Protein AF-Q09HS8-F1 (afdb_monomer_lite)

Radius of gyration: 11.88 Å; chains: 1; bounding box: 28×28×32 Å

Structure (mmCIF, N/CA/C/O backbone):
data_AF-Q09HS8-F1
#
_entry.id   AF-Q09HS8-F1
#
loop_
_atom_site.group_PDB
_atom_site.id
_atom_site.type_symbol
_atom_site.label_atom_id
_atom_site.label_alt_id
_atom_site.label_comp_id
_atom_site.label_asym_id
_atom_site.label_entity_id
_atom_site.label_seq_id
_atom_site.pdbx_PDB_ins_code
_atom_site.Cartn_x
_atom_site.Cartn_y
_atom_site.Cartn_z
_atom_site.occupancy
_atom_site.B_iso_or_equiv
_atom_site.auth_seq_id
_atom_site.auth_comp_id
_atom_site.auth_asym_id
_atom_site.auth_atom_id
_atom_site.pdbx_PDB_model_num
ATOM 1 N N . ASN A 1 1 ? -9.140 6.715 6.812 1.00 73.00 1 ASN A N 1
ATOM 2 C CA . ASN A 1 1 ? -8.921 8.168 6.951 1.00 73.00 1 ASN A CA 1
ATOM 3 C C . ASN A 1 1 ? -7.817 8.602 6.001 1.00 73.00 1 ASN A C 1
ATOM 5 O O . ASN A 1 1 ? -6.647 8.674 6.380 1.00 73.00 1 ASN A O 1
ATOM 9 N N . ALA A 1 2 ? -8.213 8.879 4.766 1.00 85.88 2 ALA A N 1
ATOM 10 C CA . ALA A 1 2 ? -7.359 9.323 3.673 1.00 85.88 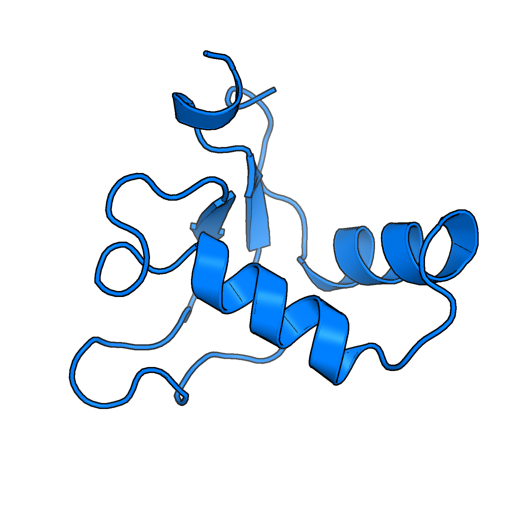2 ALA A CA 1
ATOM 11 C C . ALA A 1 2 ? -6.782 10.735 3.889 1.00 85.88 2 ALA A C 1
ATOM 13 O O . ALA A 1 2 ? -5.789 11.106 3.266 1.00 85.88 2 ALA A O 1
ATOM 14 N N . SER A 1 3 ? -7.358 11.523 4.806 1.00 92.31 3 SER A N 1
ATOM 15 C CA . SER A 1 3 ? -6.837 12.850 5.170 1.00 92.31 3 SER A CA 1
ATOM 16 C C . SER A 1 3 ? -5.633 12.804 6.120 1.00 92.31 3 SER A C 1
ATOM 18 O O . SER A 1 3 ? -4.943 13.808 6.299 1.00 92.31 3 SER A O 1
ATOM 20 N N . ALA A 1 4 ? -5.352 11.646 6.728 1.00 95.00 4 ALA A N 1
ATOM 21 C CA . ALA A 1 4 ? -4.252 11.508 7.670 1.00 95.00 4 ALA A CA 1
ATOM 22 C C . ALA A 1 4 ? -2.879 11.650 6.986 1.00 95.00 4 ALA A C 1
ATOM 24 O O . ALA A 1 4 ? -2.711 11.401 5.786 1.00 95.00 4 ALA A O 1
ATOM 25 N N . LYS A 1 5 ? -1.872 12.024 7.785 1.00 97.44 5 LYS A N 1
ATOM 26 C CA . LYS A 1 5 ? -0.467 11.976 7.362 1.00 97.44 5 LYS A CA 1
ATOM 27 C C . LYS A 1 5 ? -0.052 10.533 7.081 1.00 97.44 5 LYS A C 1
ATOM 29 O O . LYS A 1 5 ? -0.516 9.609 7.754 1.00 97.44 5 LYS A O 1
ATOM 34 N N . PHE A 1 6 ? 0.862 10.374 6.130 1.00 98.06 6 PHE A N 1
ATOM 35 C CA . PHE A 1 6 ? 1.508 9.098 5.864 1.00 98.06 6 PHE A CA 1
ATOM 36 C C . PHE A 1 6 ? 2.268 8.607 7.103 1.00 98.06 6 PHE A C 1
ATOM 38 O O . PHE A 1 6 ? 2.754 9.395 7.922 1.00 98.06 6 PHE A O 1
ATOM 45 N N . LYS A 1 7 ? 2.328 7.287 7.266 1.00 98.19 7 LYS A N 1
ATOM 46 C CA . LYS A 1 7 ? 3.108 6.618 8.313 1.00 98.19 7 LYS A CA 1
ATOM 47 C C . LYS A 1 7 ? 3.970 5.539 7.679 1.00 98.19 7 LYS A C 1
ATOM 49 O O . LYS A 1 7 ? 3.565 4.928 6.692 1.00 98.19 7 LYS A O 1
ATOM 54 N N . LYS A 1 8 ? 5.140 5.277 8.265 1.00 98.56 8 LYS A N 1
ATOM 55 C CA . LYS A 1 8 ? 6.039 4.212 7.802 1.00 98.56 8 LYS A CA 1
ATOM 56 C C . LYS A 1 8 ? 5.300 2.878 7.691 1.00 98.56 8 LYS A C 1
ATOM 58 O O . LYS A 1 8 ? 4.625 2.473 8.639 1.00 98.56 8 LYS A O 1
ATOM 63 N N . SER A 1 9 ? 5.455 2.203 6.554 1.00 98.56 9 SER A N 1
ATOM 64 C CA . SER A 1 9 ? 4.748 0.952 6.246 1.00 98.56 9 SER A CA 1
ATOM 65 C C . SER A 1 9 ? 5.060 -0.148 7.263 1.00 98.56 9 SER A C 1
ATOM 67 O O . SER A 1 9 ? 4.168 -0.909 7.626 1.00 98.56 9 SER A O 1
ATOM 69 N N . CYS A 1 10 ? 6.279 -0.171 7.817 1.00 98.38 10 CYS A N 1
ATOM 70 C CA . CY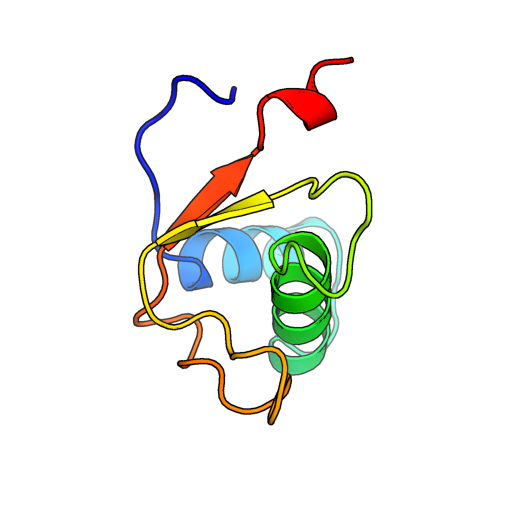S A 1 10 ? 6.668 -1.114 8.870 1.00 98.38 10 CYS A CA 1
ATOM 71 C C . CYS A 1 10 ? 5.776 -1.048 10.120 1.00 98.38 10 CYS A C 1
ATOM 73 O O . CYS A 1 10 ? 5.545 -2.074 10.754 1.00 98.38 10 CYS A O 1
ATOM 75 N N . ARG A 1 11 ? 5.230 0.130 10.462 1.00 98.44 11 ARG A N 1
ATOM 76 C CA . ARG A 1 11 ? 4.302 0.267 11.592 1.00 98.44 11 ARG A CA 1
ATOM 77 C C . ARG A 1 11 ? 2.981 -0.435 11.302 1.00 98.44 11 ARG A C 1
ATOM 79 O O . ARG A 1 11 ? 2.490 -1.170 12.148 1.00 98.44 11 ARG A O 1
ATOM 86 N N . THR A 1 12 ? 2.433 -0.216 10.109 1.00 98.25 12 THR A N 1
ATOM 87 C CA . THR A 1 12 ? 1.185 -0.848 9.668 1.00 98.25 12 THR A CA 1
ATOM 88 C C . THR A 1 12 ? 1.340 -2.364 9.588 1.00 98.25 12 THR A C 1
ATOM 90 O O . THR A 1 12 ? 0.508 -3.080 10.135 1.00 98.25 12 THR A O 1
ATOM 93 N N . VAL A 1 13 ? 2.429 -2.851 8.983 1.00 98.62 13 VAL A N 1
ATOM 94 C CA . VAL A 1 13 ? 2.729 -4.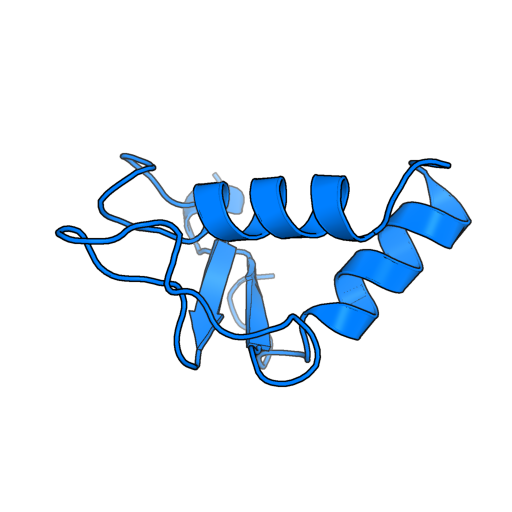289 8.904 1.00 98.62 13 VAL A CA 1
ATOM 95 C C . VAL A 1 13 ? 2.854 -4.888 10.306 1.00 98.62 13 VAL A C 1
ATOM 97 O O . VAL A 1 13 ? 2.174 -5.862 10.605 1.00 98.62 13 VAL A O 1
ATOM 100 N N . GLY A 1 14 ? 3.630 -4.272 11.204 1.00 98.56 14 GLY A N 1
ATOM 101 C CA . GLY A 1 14 ? 3.778 -4.756 12.580 1.00 98.56 14 GLY A CA 1
ATOM 102 C C . GLY A 1 14 ? 2.451 -4.843 13.344 1.00 98.56 14 GLY A C 1
ATOM 103 O O . GLY A 1 14 ? 2.193 -5.845 14.010 1.00 98.56 14 GLY A O 1
ATOM 104 N N . ASP A 1 15 ? 1.580 -3.838 13.203 1.00 98.44 15 ASP A N 1
ATOM 105 C CA . ASP A 1 15 ? 0.241 -3.853 13.804 1.00 98.44 15 ASP A CA 1
ATOM 106 C C . ASP A 1 15 ? -0.643 -4.975 13.230 1.00 98.44 15 ASP A C 1
ATOM 108 O O . ASP A 1 15 ? -1.375 -5.613 13.985 1.00 98.44 15 ASP A O 1
ATOM 112 N N . VAL A 1 16 ? -0.586 -5.232 11.920 1.00 98.62 16 VAL A N 1
ATOM 113 C CA . VAL A 1 16 ? -1.359 -6.306 11.271 1.00 98.62 16 VAL A CA 1
ATOM 114 C C . VAL A 1 16 ? -0.889 -7.679 11.745 1.00 98.62 16 VAL A C 1
ATOM 116 O O . VAL A 1 16 ? -1.720 -8.504 12.130 1.00 98.62 16 VAL A O 1
ATOM 119 N N . LEU A 1 17 ? 0.425 -7.908 11.779 1.00 98.38 17 LEU A N 1
ATOM 120 C CA . LEU A 1 17 ? 0.997 -9.183 12.211 1.00 98.38 17 LEU A CA 1
ATOM 121 C C . LEU A 1 17 ? 0.717 -9.472 13.685 1.00 98.38 17 LEU A C 1
ATOM 123 O O . LEU A 1 17 ? 0.332 -10.583 14.039 1.00 98.38 17 LEU A O 1
ATOM 127 N N . GLY A 1 18 ? 0.879 -8.461 14.542 1.00 98.19 18 GLY A N 1
ATOM 128 C CA . GLY A 1 18 ? 0.697 -8.608 15.985 1.00 98.19 18 GLY A CA 1
ATOM 129 C C . GLY A 1 18 ? -0.761 -8.749 16.426 1.00 98.19 18 GLY A C 1
ATOM 130 O O . GLY A 1 18 ? -1.002 -9.200 17.542 1.00 98.19 18 GLY A O 1
ATOM 131 N N . LYS A 1 19 ? -1.730 -8.352 15.588 1.00 98.56 19 LYS A N 1
ATOM 132 C CA . LYS A 1 19 ? -3.156 -8.327 15.964 1.00 98.56 19 LYS A CA 1
ATOM 133 C C . LYS A 1 19 ? -4.023 -9.319 15.203 1.00 98.56 19 LYS A C 1
ATOM 135 O O . LYS A 1 19 ? -4.946 -9.865 15.796 1.00 98.56 19 LYS A O 1
ATOM 140 N N . TYR A 1 20 ? -3.779 -9.515 13.907 1.00 98.00 20 TYR A N 1
ATOM 141 C CA . TYR A 1 20 ? -4.763 -10.155 13.025 1.00 98.00 20 TYR A CA 1
ATOM 142 C C . TYR A 1 20 ? -4.192 -11.246 12.121 1.00 98.00 20 TYR A C 1
ATOM 144 O O . TYR A 1 20 ? -4.921 -12.168 11.768 1.00 98.00 20 TYR A O 1
ATOM 152 N N . HIS A 1 21 ? -2.924 -11.154 11.715 1.00 97.94 21 HIS A N 1
ATOM 153 C CA . HIS A 1 21 ? -2.380 -12.011 10.662 1.00 97.94 21 HIS A CA 1
ATOM 154 C C . HIS A 1 21 ? -1.017 -12.615 11.054 1.00 97.94 21 HIS A C 1
ATOM 156 O O . HIS A 1 21 ? 0.015 -12.039 10.715 1.00 97.94 21 HIS A O 1
ATOM 162 N N . PRO A 1 22 ? -0.979 -13.770 11.751 1.00 97.56 22 PRO A N 1
ATOM 163 C CA . PRO A 1 22 ? 0.239 -14.344 12.337 1.00 97.56 22 PRO A CA 1
ATOM 164 C C . PRO A 1 22 ? 1.107 -15.089 11.302 1.00 97.56 22 PRO A C 1
ATOM 166 O O . PRO A 1 22 ? 1.392 -16.279 11.435 1.00 97.56 22 PRO A O 1
ATOM 169 N N . HIS A 1 23 ? 1.519 -14.385 10.250 1.00 97.88 23 HIS A N 1
ATOM 170 C CA . HIS A 1 23 ? 2.345 -14.902 9.159 1.00 97.88 23 HIS A CA 1
ATOM 171 C C . HIS A 1 23 ? 3.568 -14.003 8.907 1.00 97.88 23 HIS A C 1
ATOM 173 O O . HIS A 1 23 ? 3.890 -13.129 9.708 1.00 97.88 23 HIS A O 1
ATOM 179 N N . GLY A 1 24 ? 4.294 -14.252 7.814 1.00 97.25 24 GLY A N 1
ATOM 180 C CA . GLY A 1 24 ? 5.497 -13.498 7.468 1.00 97.25 24 GLY A CA 1
ATOM 181 C C . GLY A 1 24 ? 5.213 -12.031 7.138 1.00 97.25 24 GLY A C 1
ATOM 182 O O . GLY A 1 24 ? 4.256 -11.701 6.434 1.00 97.25 24 GLY A O 1
ATOM 183 N N . ASP A 1 25 ? 6.106 -11.154 7.588 1.00 98.12 25 ASP A N 1
ATOM 184 C CA . ASP A 1 25 ? 6.083 -9.720 7.299 1.00 98.12 25 ASP A CA 1
ATOM 185 C C . ASP A 1 25 ? 6.204 -9.410 5.806 1.00 98.12 25 ASP A C 1
ATOM 187 O O . ASP A 1 25 ? 5.515 -8.531 5.291 1.00 98.12 25 ASP A O 1
ATOM 191 N N . SER A 1 26 ? 7.030 -10.184 5.109 1.00 98.1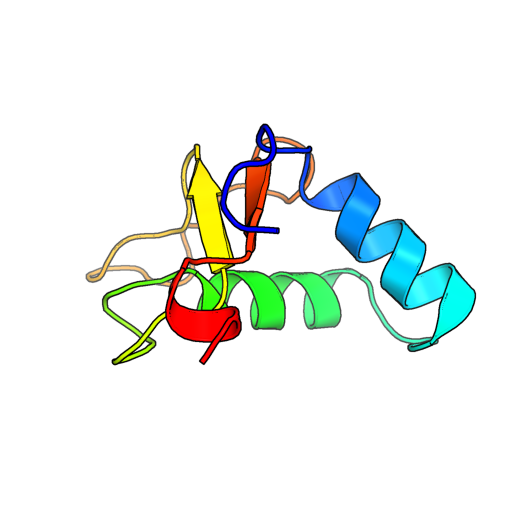2 26 SER A N 1
ATOM 192 C CA . SER A 1 26 ? 7.292 -10.046 3.681 1.00 98.12 26 SER A CA 1
ATOM 193 C C . SER A 1 26 ? 6.018 -10.275 2.868 1.00 98.12 26 SER A C 1
ATOM 195 O O . SER A 1 26 ? 5.660 -9.429 2.056 1.00 98.12 26 SER A O 1
ATOM 197 N N . ALA A 1 27 ? 5.263 -11.338 3.170 1.00 98.25 27 ALA A N 1
ATOM 198 C CA . ALA A 1 27 ? 3.995 -11.627 2.497 1.00 98.25 27 ALA A CA 1
ATOM 199 C C . ALA A 1 27 ? 2.947 -10.526 2.741 1.00 98.25 27 ALA A C 1
ATOM 201 O O . ALA A 1 27 ? 2.261 -10.093 1.814 1.00 98.25 27 ALA A O 1
ATOM 202 N N . CYS A 1 28 ? 2.854 -10.023 3.978 1.00 98.44 28 CYS A N 1
ATOM 203 C CA . CYS A 1 28 ? 1.956 -8.917 4.308 1.00 98.44 28 CYS A CA 1
ATOM 204 C C . CYS A 1 28 ? 2.335 -7.629 3.558 1.00 98.44 28 CYS A C 1
ATOM 206 O O . CYS A 1 28 ? 1.461 -6.922 3.052 1.00 98.44 28 CYS A O 1
ATOM 208 N N . TYR A 1 29 ? 3.628 -7.304 3.496 1.00 98.69 29 TYR A N 1
ATOM 209 C CA . TYR A 1 29 ? 4.096 -6.084 2.851 1.00 98.69 29 TYR A CA 1
ATOM 210 C C . TYR A 1 29 ? 4.000 -6.154 1.324 1.00 98.69 29 TYR A C 1
ATOM 212 O O . TYR A 1 29 ? 3.578 -5.180 0.710 1.00 98.69 29 TYR A O 1
ATOM 220 N N . GLU A 1 30 ? 4.304 -7.292 0.703 1.00 98.62 30 GLU A N 1
ATOM 221 C CA . GLU A 1 30 ? 4.124 -7.490 -0.742 1.00 98.62 30 GLU A CA 1
ATOM 222 C C . GLU A 1 30 ? 2.663 -7.285 -1.165 1.00 98.62 30 GLU A C 1
ATOM 224 O O . GLU A 1 30 ? 2.390 -6.577 -2.137 1.00 98.62 30 GLU A O 1
ATOM 229 N N . ALA A 1 31 ? 1.709 -7.812 -0.391 1.00 98.56 31 ALA A N 1
ATOM 230 C CA . ALA A 1 31 ? 0.286 -7.569 -0.626 1.00 98.56 31 ALA A CA 1
ATOM 231 C C . ALA A 1 31 ? -0.077 -6.079 -0.490 1.00 98.56 31 ALA A C 1
ATOM 233 O O . ALA A 1 31 ? -0.843 -5.537 -1.289 1.00 98.56 31 ALA A O 1
ATOM 234 N N . MET A 1 32 ? 0.501 -5.393 0.498 1.00 98.62 32 MET A N 1
ATOM 235 C CA . MET A 1 32 ? 0.320 -3.954 0.695 1.00 98.62 32 MET A CA 1
ATOM 236 C C . MET A 1 32 ? 0.894 -3.126 -0.461 1.00 98.62 32 MET A C 1
ATOM 238 O O . MET A 1 32 ? 0.261 -2.157 -0.879 1.00 98.62 32 MET A O 1
ATOM 242 N N . VAL A 1 33 ? 2.053 -3.514 -1.000 1.00 98.69 33 VAL A N 1
ATOM 243 C CA . VAL A 1 33 ? 2.653 -2.886 -2.185 1.00 98.69 33 VAL A CA 1
ATOM 244 C C . VAL A 1 33 ? 1.744 -3.042 -3.394 1.00 98.69 33 VAL A C 1
ATOM 246 O O . VAL A 1 33 ? 1.463 -2.052 -4.068 1.00 98.69 33 VAL A O 1
ATOM 249 N N . LEU A 1 34 ? 1.208 -4.240 -3.626 1.00 98.50 34 LEU A N 1
ATOM 250 C CA . LEU A 1 34 ? 0.305 -4.491 -4.746 1.00 98.50 34 LEU A CA 1
ATOM 251 C C . LEU A 1 34 ? -0.928 -3.572 -4.707 1.00 98.50 34 LEU A C 1
ATOM 253 O O . LEU A 1 34 ? -1.293 -2.989 -5.725 1.00 98.50 34 LEU A O 1
ATOM 257 N N . MET A 1 35 ? -1.527 -3.390 -3.525 1.00 98.38 35 MET A N 1
ATOM 258 C CA . MET A 1 35 ? -2.682 -2.502 -3.322 1.00 98.38 35 MET A CA 1
ATOM 259 C C . MET A 1 35 ? -2.363 -1.007 -3.470 1.00 98.38 35 MET A C 1
ATOM 261 O O . MET A 1 35 ? -3.295 -0.206 -3.576 1.00 98.38 35 MET A O 1
ATOM 265 N N . ALA A 1 36 ? -1.082 -0.629 -3.441 1.00 98.50 36 ALA A N 1
ATOM 266 C CA . ALA A 1 36 ? -0.622 0.751 -3.583 1.00 98.50 36 ALA A CA 1
ATOM 267 C C . ALA A 1 36 ? -0.197 1.113 -5.014 1.00 98.50 36 ALA A C 1
ATOM 269 O O . ALA A 1 36 ? -0.123 2.291 -5.363 1.00 98.50 36 ALA A O 1
ATOM 270 N N . GLN A 1 37 ? 0.097 0.118 -5.850 1.00 98.50 37 GLN A N 1
ATOM 271 C CA . GLN A 1 37 ? 0.590 0.324 -7.207 1.00 98.50 37 GLN A CA 1
ATOM 272 C C . GLN A 1 37 ? -0.561 0.669 -8.170 1.00 98.50 37 GLN A C 1
ATOM 274 O O . GLN A 1 37 ? -1.402 -0.193 -8.442 1.00 98.50 37 GLN A O 1
ATOM 279 N N . PRO A 1 38 ? -0.593 1.877 -8.769 1.00 97.75 38 PRO A N 1
ATOM 280 C CA . PRO A 1 38 ? -1.666 2.282 -9.686 1.00 97.75 38 PRO A CA 1
ATOM 281 C C . PRO A 1 38 ? -1.650 1.529 -11.023 1.00 97.75 38 PRO A C 1
ATOM 283 O O . PRO A 1 38 ? -2.641 1.538 -11.746 1.00 97.75 38 PRO A O 1
ATOM 286 N N . PHE A 1 39 ? -0.533 0.881 -11.359 1.00 97.88 39 PHE A N 1
ATOM 287 C CA . PHE A 1 39 ? -0.409 0.016 -12.534 1.00 97.88 39 PHE A CA 1
ATOM 288 C C . PHE A 1 39 ? -0.823 -1.440 -12.258 1.00 97.88 39 PHE A C 1
ATOM 290 O O . PHE A 1 39 ? -1.059 -2.183 -13.205 1.00 97.88 39 PHE A O 1
ATOM 297 N N . SER A 1 40 ? -0.944 -1.837 -10.986 1.00 97.25 40 SER A N 1
ATOM 298 C CA . SER A 1 40 ? -1.365 -3.186 -10.579 1.00 97.25 40 SER A CA 1
ATOM 299 C C . SER A 1 40 ? -2.832 -3.214 -10.145 1.00 97.25 40 SER A C 1
ATOM 301 O O . SER A 1 40 ? -3.577 -4.121 -10.511 1.00 97.25 40 SER A O 1
ATOM 303 N N . TYR A 1 41 ? -3.276 -2.204 -9.392 1.00 96.75 41 TYR A N 1
ATOM 304 C CA . TYR A 1 41 ? -4.660 -2.050 -8.946 1.00 96.75 41 TYR A CA 1
ATOM 305 C C . TYR A 1 41 ? -5.374 -0.956 -9.736 1.00 96.75 41 TYR A C 1
ATOM 307 O O . TYR A 1 41 ? -4.944 0.195 -9.757 1.00 96.75 41 TYR A O 1
ATOM 31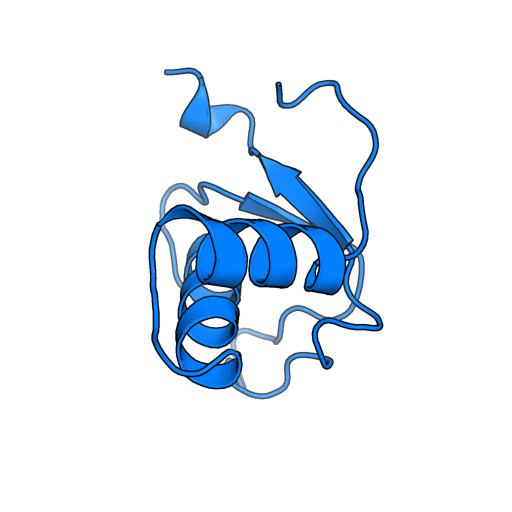5 N N . ARG A 1 42 ? -6.537 -1.289 -10.314 1.00 97.50 42 ARG A N 1
ATOM 316 C CA . ARG A 1 42 ? -7.358 -0.316 -11.057 1.00 97.50 42 ARG A CA 1
ATOM 317 C C . ARG A 1 42 ? -7.829 0.850 -10.182 1.00 97.50 42 ARG A C 1
ATOM 319 O O . ARG A 1 42 ? -7.908 1.977 -10.673 1.00 97.50 42 ARG A O 1
ATOM 326 N N . TYR A 1 43 ? -8.155 0.558 -8.924 1.00 97.75 43 TYR A N 1
ATOM 327 C CA . TYR A 1 43 ? -8.497 1.526 -7.885 1.00 97.75 43 TYR A CA 1
ATOM 328 C C . TYR A 1 43 ? -7.679 1.189 -6.629 1.00 97.75 43 TYR A C 1
ATOM 330 O O . TYR A 1 43 ? -8.095 0.331 -5.848 1.00 97.75 43 TYR A O 1
ATOM 338 N N . PRO A 1 44 ? -6.483 1.783 -6.464 1.00 98.00 44 PRO A N 1
ATOM 339 C CA . PRO A 1 44 ? -5.608 1.492 -5.330 1.00 98.00 44 PRO A CA 1
ATOM 340 C C . PRO A 1 44 ? -6.296 1.759 -3.992 1.00 98.00 44 PRO A C 1
ATOM 342 O O . PRO A 1 44 ? -6.977 2.773 -3.827 1.00 98.00 44 PRO A O 1
ATOM 345 N N . LEU A 1 45 ? -6.107 0.858 -3.027 1.00 98.06 45 LEU A N 1
ATOM 346 C CA . LEU A 1 45 ? -6.654 0.983 -1.666 1.00 98.06 45 LEU A CA 1
ATOM 347 C C . LEU A 1 45 ? -5.685 1.701 -0.720 1.00 98.06 45 LEU A C 1
ATOM 349 O O . LEU A 1 45 ? -6.079 2.208 0.331 1.00 98.06 45 LEU A O 1
ATOM 353 N N . VAL A 1 46 ? -4.411 1.750 -1.100 1.00 98.31 46 VAL A N 1
ATOM 354 C CA . VAL A 1 46 ? -3.334 2.376 -0.341 1.00 98.31 46 VAL A CA 1
ATOM 355 C C . VAL A 1 46 ? -2.719 3.473 -1.201 1.00 98.31 46 VAL A C 1
ATOM 357 O O . VAL A 1 46 ? -2.407 3.256 -2.365 1.00 98.31 46 VAL A O 1
ATOM 360 N N . ASP A 1 47 ? -2.514 4.647 -0.618 1.00 98.19 47 ASP A N 1
ATOM 361 C CA . ASP A 1 47 ? -1.633 5.664 -1.181 1.00 98.19 47 ASP A CA 1
ATOM 362 C C . ASP A 1 47 ? -0.244 5.490 -0.561 1.00 98.19 47 ASP A C 1
ATOM 364 O O . ASP A 1 47 ? -0.110 5.380 0.665 1.00 98.19 47 ASP A O 1
ATOM 368 N N . GLY A 1 48 ? 0.796 5.524 -1.394 1.00 97.88 48 GLY A N 1
ATOM 369 C CA . GLY A 1 48 ? 2.187 5.364 -0.978 1.00 97.88 48 GLY A CA 1
ATOM 370 C C . GLY A 1 48 ? 3.072 6.573 -1.301 1.00 97.88 48 GLY A C 1
ATOM 371 O O . GLY A 1 48 ? 2.949 7.173 -2.365 1.00 97.88 48 GLY A O 1
ATOM 372 N N . GLN A 1 49 ? 4.002 6.910 -0.402 1.00 98.44 49 GLN A N 1
ATOM 373 C CA . GLN A 1 49 ? 5.155 7.782 -0.668 1.00 98.44 49 GLN A CA 1
ATOM 374 C C . GLN A 1 49 ? 6.469 6.994 -0.578 1.00 98.44 49 GLN A C 1
ATOM 376 O O . GLN A 1 49 ? 6.606 6.079 0.242 1.00 98.44 49 GLN A O 1
ATOM 381 N N . GLY A 1 50 ? 7.440 7.360 -1.418 1.00 98.19 50 GLY A N 1
ATOM 382 C CA . GLY A 1 50 ? 8.701 6.635 -1.609 1.00 98.19 50 GLY A CA 1
ATOM 383 C C . GLY A 1 50 ? 8.692 5.776 -2.876 1.00 98.19 50 GLY A C 1
ATOM 384 O O . GLY A 1 50 ? 7.841 5.956 -3.743 1.00 98.19 50 GLY A O 1
ATOM 385 N N . ASN A 1 51 ? 9.638 4.842 -2.988 1.00 98.50 51 ASN A N 1
ATOM 386 C CA . ASN A 1 51 ? 9.682 3.907 -4.112 1.00 98.50 51 ASN A CA 1
ATOM 387 C C . ASN A 1 51 ? 8.755 2.702 -3.855 1.00 98.50 51 ASN A C 1
ATOM 389 O O . ASN A 1 51 ? 9.075 1.847 -3.027 1.00 98.50 51 ASN A O 1
ATOM 393 N N . TRP A 1 52 ? 7.639 2.635 -4.585 1.00 98.62 52 TRP A N 1
ATOM 394 C CA . TRP A 1 52 ? 6.644 1.552 -4.541 1.00 98.62 52 TRP A CA 1
ATOM 395 C C . TRP A 1 52 ? 6.713 0.628 -5.767 1.00 98.62 52 TRP A C 1
ATOM 397 O O . TRP A 1 52 ? 5.746 -0.065 -6.076 1.00 98.62 52 TRP A O 1
ATOM 407 N N . GLY A 1 53 ? 7.858 0.593 -6.450 1.00 98.25 53 GLY A N 1
ATOM 408 C CA . GLY A 1 53 ? 8.045 -0.133 -7.702 1.00 98.25 53 GLY A CA 1
ATOM 409 C C . GLY A 1 53 ? 7.568 0.676 -8.905 1.00 98.25 53 GLY A C 1
ATOM 410 O O . GLY A 1 53 ? 6.970 1.748 -8.768 1.00 98.25 53 GLY A O 1
ATOM 411 N N . ALA A 1 54 ? 7.843 0.150 -10.090 1.00 97.81 54 ALA A N 1
ATOM 412 C CA . ALA A 1 54 ? 7.524 0.786 -11.360 1.00 97.81 54 ALA A CA 1
ATOM 413 C C . ALA A 1 54 ? 6.836 -0.215 -12.310 1.00 97.81 54 ALA A C 1
ATOM 415 O O . ALA A 1 54 ? 6.907 -1.419 -12.068 1.00 97.81 54 ALA A O 1
ATOM 416 N N . PRO A 1 55 ? 6.126 0.240 -13.360 1.00 97.94 55 PRO A N 1
ATOM 417 C CA . PRO A 1 55 ? 5.397 -0.660 -14.259 1.00 97.94 55 PRO A CA 1
ATOM 418 C C . PRO A 1 55 ? 6.279 -1.685 -14.989 1.00 97.94 55 PRO A C 1
ATOM 420 O O . PRO A 1 55 ? 5.813 -2.773 -15.313 1.00 97.94 55 PRO A O 1
ATOM 423 N N . ASP A 1 56 ? 7.529 -1.324 -15.272 1.00 97.94 56 ASP A N 1
ATOM 424 C CA . ASP A 1 56 ? 8.545 -2.144 -15.937 1.00 97.94 56 ASP A CA 1
ATOM 425 C C . ASP A 1 56 ? 9.154 -3.203 -15.009 1.00 97.94 56 ASP A C 1
ATOM 427 O O . ASP A 1 56 ? 9.368 -4.338 -15.434 1.00 97.94 56 ASP A O 1
ATOM 431 N N . ASP A 1 57 ? 9.365 -2.865 -13.736 1.00 97.38 57 ASP A N 1
ATOM 432 C CA . ASP A 1 57 ? 9.724 -3.821 -12.687 1.00 97.38 57 ASP A CA 1
ATOM 433 C C . ASP A 1 57 ? 8.875 -3.597 -11.421 1.00 97.38 57 ASP A C 1
ATOM 435 O O . ASP A 1 57 ? 9.283 -2.884 -10.493 1.00 97.38 57 ASP A O 1
ATOM 439 N N . PRO A 1 58 ? 7.694 -4.238 -11.329 1.00 96.81 58 PRO A N 1
ATOM 440 C CA . PRO A 1 58 ? 6.801 -4.102 -10.180 1.00 96.81 58 PRO A CA 1
ATOM 441 C C . PRO A 1 58 ? 7.405 -4.561 -8.853 1.00 96.81 58 PRO A C 1
ATOM 443 O O . PRO A 1 58 ? 6.912 -4.157 -7.799 1.00 96.81 58 PRO A O 1
ATOM 446 N N . LYS A 1 59 ? 8.441 -5.413 -8.879 1.00 97.69 59 LYS A N 1
ATOM 447 C CA . LYS A 1 59 ? 9.099 -5.941 -7.675 1.00 97.69 59 LYS A CA 1
ATOM 448 C C . LYS A 1 59 ? 10.246 -5.056 -7.189 1.00 97.69 59 LYS A C 1
ATOM 450 O O . LYS A 1 59 ? 10.731 -5.261 -6.079 1.00 97.69 59 LYS A O 1
ATOM 455 N N . SER A 1 60 ? 10.628 -4.031 -7.950 1.00 98.00 60 SER A N 1
ATOM 456 C CA . SER A 1 60 ? 11.663 -3.051 -7.585 1.00 98.00 60 SER A CA 1
ATOM 457 C C . SER A 1 60 ? 11.219 -2.018 -6.528 1.00 98.00 60 SER A C 1
ATOM 459 O O . SER A 1 60 ? 11.616 -0.852 -6.561 1.00 98.00 60 SER A O 1
ATOM 461 N N . PHE A 1 61 ? 10.391 -2.411 -5.558 1.00 98.44 61 PHE A N 1
ATOM 462 C CA . PHE A 1 61 ? 9.920 -1.530 -4.486 1.00 98.44 61 PHE A CA 1
ATOM 463 C C . PHE A 1 61 ? 10.910 -1.461 -3.314 1.00 98.44 61 PHE A C 1
ATOM 465 O O . PHE A 1 61 ? 11.619 -2.415 -2.992 1.00 98.44 61 PHE A O 1
ATOM 472 N N . ALA A 1 62 ? 10.950 -0.323 -2.620 1.00 98.62 62 ALA A N 1
ATOM 473 C CA . ALA A 1 62 ? 11.784 -0.175 -1.432 1.00 98.62 62 ALA A CA 1
ATOM 474 C C . ALA A 1 62 ? 11.207 -0.943 -0.230 1.00 98.62 62 ALA A C 1
ATOM 476 O O . ALA A 1 62 ? 9.997 -1.128 -0.089 1.00 98.62 62 ALA A O 1
ATOM 477 N N . ALA A 1 63 ? 12.082 -1.344 0.695 1.00 98.62 63 ALA A N 1
ATOM 478 C CA . ALA A 1 63 ? 11.679 -2.026 1.923 1.00 98.62 63 ALA A CA 1
ATOM 479 C C . ALA A 1 63 ? 10.733 -1.172 2.796 1.00 98.62 63 ALA A C 1
ATOM 481 O O . ALA A 1 63 ? 10.873 0.051 2.873 1.00 98.62 63 ALA A O 1
ATOM 482 N N . MET A 1 64 ? 9.844 -1.832 3.551 1.00 98.56 64 MET A N 1
ATOM 483 C CA . MET A 1 64 ? 8.794 -1.209 4.385 1.00 98.56 64 MET A CA 1
ATOM 484 C C . MET A 1 64 ? 9.272 -0.200 5.441 1.00 98.56 64 MET A C 1
ATOM 486 O O . MET A 1 64 ? 8.480 0.580 5.968 1.00 98.56 64 MET A O 1
ATOM 490 N N . ARG A 1 65 ? 10.566 -0.214 5.781 1.00 98.25 65 ARG A N 1
ATOM 491 C CA . ARG A 1 65 ? 11.188 0.767 6.687 1.00 98.25 65 ARG A CA 1
ATOM 492 C C . ARG A 1 65 ? 11.426 2.134 6.033 1.00 98.25 65 ARG A C 1
ATOM 494 O O . ARG A 1 65 ? 11.641 3.110 6.745 1.00 98.25 65 ARG A O 1
ATOM 501 N N . TYR A 1 66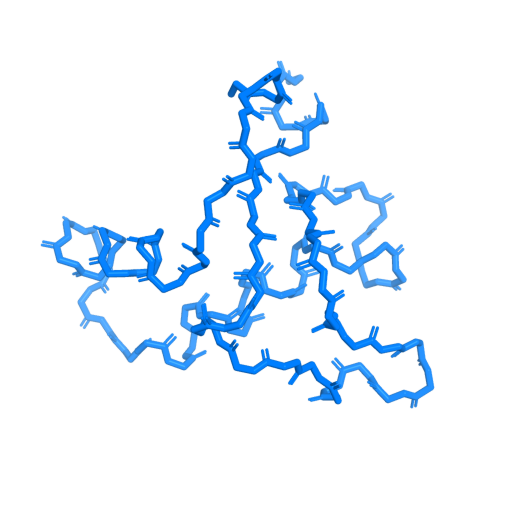 ? 11.401 2.210 4.702 1.00 98.56 66 TYR A N 1
ATOM 502 C CA . TYR A 1 66 ? 11.618 3.445 3.946 1.00 98.56 66 TYR A CA 1
ATOM 503 C C . TYR A 1 66 ? 10.312 4.038 3.428 1.00 98.56 66 TYR A C 1
ATOM 505 O O . TYR A 1 66 ? 10.127 5.252 3.529 1.00 98.56 66 TYR A O 1
ATOM 513 N N . THR A 1 67 ? 9.411 3.196 2.922 1.00 98.75 67 THR A N 1
ATOM 514 C CA . THR A 1 67 ? 8.132 3.632 2.355 1.00 98.75 67 THR A CA 1
ATOM 515 C C . THR A 1 67 ? 7.159 4.091 3.430 1.00 98.75 67 THR A C 1
ATOM 517 O O . THR A 1 67 ? 7.195 3.653 4.586 1.00 98.75 67 THR A O 1
ATOM 520 N N . GLU A 1 68 ? 6.277 5.002 3.041 1.00 98.75 68 GLU A N 1
ATOM 521 C CA . GLU A 1 68 ? 5.199 5.486 3.889 1.00 98.75 68 GLU A CA 1
ATOM 522 C C . GLU A 1 68 ? 3.866 5.306 3.192 1.00 98.75 68 GLU A C 1
ATOM 524 O O . GLU A 1 68 ? 3.764 5.430 1.976 1.00 98.75 68 GLU A O 1
ATOM 529 N N . SER A 1 69 ? 2.841 5.017 3.978 1.00 98.38 69 SER A N 1
ATOM 530 C CA . SER A 1 69 ? 1.534 4.613 3.490 1.00 98.38 69 SER A CA 1
ATOM 531 C C . SER A 1 69 ? 0.421 5.328 4.237 1.00 98.38 69 SER A C 1
ATOM 533 O O . SER A 1 69 ? 0.566 5.724 5.403 1.00 98.38 69 SER A O 1
ATOM 535 N N . ARG A 1 70 ? -0.707 5.470 3.557 1.00 97.94 70 ARG A N 1
ATOM 536 C CA . ARG A 1 70 ? -2.017 5.732 4.149 1.00 97.94 70 ARG A CA 1
ATOM 537 C C . ARG A 1 70 ? -3.084 5.067 3.288 1.00 97.94 70 ARG A C 1
ATOM 539 O O . ARG A 1 70 ? -2.810 4.634 2.177 1.00 97.94 70 ARG A O 1
ATOM 546 N N . LEU A 1 71 ? -4.309 5.027 3.786 1.00 98.12 71 LEU A N 1
ATOM 547 C CA . LEU A 1 71 ? -5.453 4.609 2.984 1.00 98.12 71 LEU A CA 1
ATOM 548 C C . LEU A 1 71 ? -5.751 5.629 1.878 1.00 98.12 71 LEU A C 1
ATOM 550 O O . LEU A 1 71 ? -5.677 6.836 2.124 1.00 98.12 71 LEU A O 1
ATOM 554 N N . SER A 1 72 ? -6.078 5.143 0.683 1.00 97.50 72 SER A N 1
ATOM 555 C CA . SER A 1 72 ? -6.514 5.996 -0.421 1.00 97.50 72 SER A CA 1
ATOM 556 C C . SER A 1 72 ? -7.919 6.545 -0.155 1.00 97.50 72 SER A C 1
ATOM 558 O O . SER A 1 72 ? -8.653 6.055 0.702 1.00 97.50 72 SER A O 1
ATOM 560 N N . LYS A 1 73 ? -8.344 7.559 -0.914 1.00 95.88 73 LYS A N 1
ATOM 561 C CA . LYS A 1 73 ? -9.738 8.038 -0.840 1.00 95.88 73 LYS A CA 1
ATOM 562 C C . LYS A 1 73 ? -10.748 6.984 -1.300 1.00 95.88 73 LYS A C 1
ATOM 564 O O . LYS A 1 73 ? -11.886 7.004 -0.854 1.00 95.88 73 LYS A O 1
ATOM 569 N N . TYR A 1 74 ? -10.340 6.078 -2.191 1.00 96.19 74 TYR A N 1
ATOM 570 C CA . TYR A 1 74 ? -11.225 5.037 -2.710 1.00 96.19 74 TYR A CA 1
ATOM 571 C C . TYR A 1 74 ? -11.606 4.023 -1.627 1.00 96.19 74 TYR A C 1
ATOM 573 O O . TYR A 1 74 ? -12.701 3.483 -1.670 1.00 96.19 74 TYR A O 1
ATOM 581 N N . SER A 1 75 ? -10.759 3.808 -0.615 1.00 94.62 75 SER A N 1
ATOM 582 C CA . SER A 1 75 ? -11.076 2.895 0.491 1.00 94.62 75 SER A CA 1
ATOM 583 C C . SER A 1 75 ? -12.155 3.419 1.455 1.00 94.62 75 SER A C 1
ATOM 585 O O . SER A 1 75 ? -12.399 2.788 2.478 1.00 94.62 75 SER A O 1
ATOM 587 N N . GLU A 1 76 ? -12.683 4.624 1.230 1.00 92.69 76 GLU A N 1
ATOM 588 C CA . GLU A 1 76 ? -13.762 5.223 2.032 1.00 92.69 76 GLU A CA 1
ATOM 589 C C . GLU A 1 76 ? -15.137 5.109 1.352 1.00 92.69 76 GLU A C 1
ATOM 591 O O . GLU A 1 76 ? -16.136 5.476 1.969 1.00 92.69 76 GLU A O 1
ATOM 596 N N . LEU A 1 77 ? -15.175 4.623 0.104 1.00 86.06 77 LEU A N 1
ATOM 597 C CA . LEU A 1 77 ? -16.400 4.245 -0.605 1.00 86.06 77 LEU A CA 1
ATOM 598 C C . LEU A 1 77 ? -16.919 2.897 -0.094 1.00 86.06 77 LEU A C 1
ATOM 600 O O . LEU A 1 77 ? -18.159 2.771 0.002 1.00 86.06 77 LEU A O 1
#

InterPro domains:
  IPR002205 DNA topoisomerase, type IIA, domain A [PF00521] (3-76)
  IPR002205 DNA topoisomerase, type IIA, domain A [PS52040] (1-77)
  IPR013758 DNA topoisomerase, type IIA, domain A, alpha-beta [G3DSA:3.90.199.10] (2-76)
  IPR013760 DNA topoisomerase, type IIA-like domain superfamily [SSF56719] (3-75)
  IPR050220 Type II DNA Topoisomerases [PTHR43493] (3-76)

Organism: Shigella sonnei (NCBI:txid624)

Sequence (77 aa):
NASAKFKKSCRTVGDVLGKYHPHGDSACYEAMVLMAQPFSYRYPLVDGQGNWGAPDDPKSFAAMRYTESRLSKYSEL

pLDDT: mean 97.23, std 3.56, range [73.0, 98.75]

Secondary structure (DSSP, 8-state):
-TTSPPEEHHHHHHHHHHHT--S-HHHHHHHHHHHH-TTT-SS-SEEEES-B--SS-TT-BPPTTT-EEEE-GGGG-

Foldseek 3Di:
DQPDDWDQQVVVLVCCCVPPNVDDSVVVVLVLLLLQDVLNDVHRQKDKDDASDDNVGNPPRDDSRGMTIDTHPVNVD